Protein AF-A0A3M1JZE4-F1 (afdb_monomer_lite)

pLDDT: mean 83.26, std 14.65, range [43.62, 94.88]

Radius of gyration: 13.48 Å; chains: 1; bounding box: 38×19×32 Å

Structure (mmCIF, N/CA/C/O backbone):
data_AF-A0A3M1JZE4-F1
#
_entry.id   AF-A0A3M1JZE4-F1
#
loop_
_atom_site.group_PDB
_atom_site.id
_atom_site.type_symbol
_atom_site.label_atom_id
_atom_site.label_alt_id
_atom_site.label_comp_id
_atom_site.label_asym_id
_atom_site.label_entity_id
_atom_site.label_seq_id
_atom_site.pdbx_PDB_ins_code
_atom_site.Cartn_x
_atom_site.Cartn_y
_atom_site.Cartn_z
_atom_site.occupancy
_atom_site.B_iso_or_equiv
_atom_site.auth_seq_id
_atom_site.auth_comp_id
_atom_site.auth_asym_id
_atom_site.auth_atom_id
_atom_site.pdbx_PDB_model_num
ATOM 1 N N . MET A 1 1 ? 7.862 -3.442 2.675 1.00 91.25 1 MET A N 1
ATOM 2 C CA . MET A 1 1 ? 7.492 -4.191 1.439 1.00 91.25 1 MET A CA 1
ATOM 3 C C . MET A 1 1 ? 8.617 -4.082 0.415 1.00 91.25 1 MET A C 1
ATOM 5 O O . MET A 1 1 ? 9.211 -3.019 0.328 1.00 91.25 1 MET A O 1
ATOM 9 N N . ARG A 1 2 ? 8.920 -5.145 -0.346 1.00 92.69 2 ARG A N 1
ATOM 10 C CA . ARG A 1 2 ? 9.898 -5.133 -1.454 1.00 92.69 2 ARG A CA 1
ATOM 11 C C . ARG A 1 2 ? 9.180 -5.250 -2.794 1.00 92.69 2 ARG A C 1
ATOM 13 O O . ARG A 1 2 ? 8.277 -6.072 -2.929 1.00 92.69 2 ARG A O 1
ATOM 20 N N . ALA A 1 3 ? 9.601 -4.459 -3.769 1.00 93.62 3 ALA A N 1
ATOM 21 C CA . ALA A 1 3 ? 8.977 -4.371 -5.080 1.00 93.62 3 ALA A CA 1
ATOM 22 C C . ALA A 1 3 ? 10.003 -4.030 -6.175 1.00 93.62 3 ALA A C 1
ATOM 24 O O . ALA A 1 3 ? 11.142 -3.656 -5.881 1.00 93.62 3 ALA A O 1
ATOM 25 N N . ALA A 1 4 ? 9.603 -4.144 -7.437 1.00 92.75 4 ALA A N 1
ATOM 26 C CA . ALA A 1 4 ? 10.370 -3.674 -8.581 1.00 92.75 4 ALA A CA 1
ATOM 27 C C . ALA A 1 4 ? 10.526 -2.144 -8.527 1.00 92.75 4 ALA A C 1
ATOM 29 O O . ALA A 1 4 ? 9.569 -1.428 -8.211 1.00 92.75 4 ALA A O 1
ATOM 30 N N . ALA A 1 5 ? 11.710 -1.625 -8.872 1.00 91.50 5 ALA A N 1
ATOM 31 C CA . ALA A 1 5 ? 11.939 -0.183 -9.018 1.00 91.50 5 ALA A CA 1
ATOM 32 C C . ALA A 1 5 ? 11.412 0.356 -10.358 1.00 91.50 5 ALA A C 1
ATOM 34 O O . ALA A 1 5 ? 12.117 1.052 -11.089 1.00 91.50 5 ALA A O 1
ATOM 35 N N . ASP A 1 6 ? 10.162 0.012 -10.655 1.00 91.12 6 ASP A N 1
ATOM 36 C CA . ASP A 1 6 ? 9.382 0.551 -11.756 1.00 91.12 6 ASP A CA 1
ATOM 37 C C . ASP A 1 6 ? 8.727 1.884 -11.326 1.00 91.12 6 ASP A C 1
ATOM 39 O O . ASP A 1 6 ? 8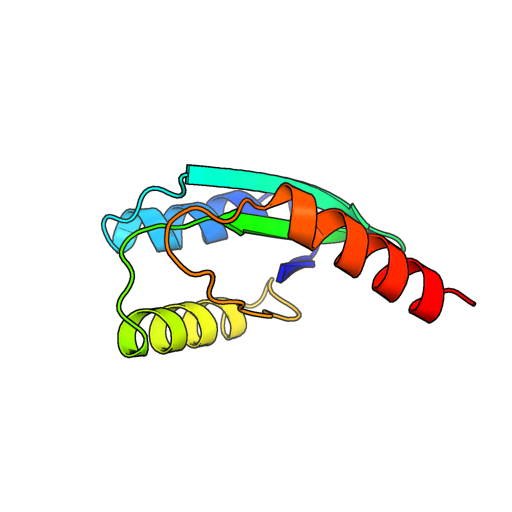.248 1.989 -10.188 1.00 91.12 6 ASP A O 1
ATOM 43 N N . PRO A 1 7 ? 8.692 2.913 -12.194 1.00 87.06 7 PRO A N 1
ATOM 44 C CA . PRO A 1 7 ? 8.086 4.207 -11.876 1.00 87.06 7 PRO A CA 1
ATOM 45 C C . PRO A 1 7 ? 6.618 4.131 -11.426 1.00 87.06 7 PRO A C 1
ATOM 47 O O . PRO A 1 7 ? 6.175 4.978 -10.653 1.00 87.06 7 PRO A O 1
ATOM 50 N N . ALA A 1 8 ? 5.860 3.123 -11.870 1.00 91.50 8 ALA A N 1
ATOM 51 C CA . ALA A 1 8 ? 4.449 2.953 -11.536 1.00 91.50 8 ALA A CA 1
ATOM 52 C C . ALA A 1 8 ? 4.211 2.175 -10.231 1.00 91.50 8 ALA A C 1
ATOM 54 O O . ALA A 1 8 ? 3.084 2.175 -9.727 1.00 91.50 8 ALA A O 1
ATOM 55 N N . THR A 1 9 ? 5.232 1.518 -9.664 1.00 93.06 9 THR A N 1
ATOM 56 C CA . THR A 1 9 ? 5.084 0.673 -8.466 1.00 93.06 9 THR A CA 1
ATOM 57 C C . THR A 1 9 ? 4.452 1.438 -7.307 1.00 93.06 9 THR A C 1
ATOM 59 O O . THR A 1 9 ? 3.466 0.981 -6.731 1.00 93.06 9 THR A O 1
ATOM 62 N N . LEU A 1 10 ? 5.008 2.602 -6.956 1.00 92.75 10 LEU A N 1
ATOM 63 C CA . LEU A 1 10 ? 4.546 3.355 -5.790 1.00 92.75 10 LEU A CA 1
ATOM 64 C C . LEU A 1 10 ? 3.108 3.852 -5.981 1.00 92.75 10 LEU A C 1
ATOM 66 O O . LEU A 1 10 ? 2.288 3.701 -5.078 1.00 92.75 10 LEU A O 1
ATOM 70 N N . SER A 1 11 ? 2.789 4.373 -7.166 1.00 93.19 11 SER A N 1
ATOM 71 C CA . SER A 1 11 ? 1.447 4.860 -7.493 1.00 93.19 11 SER A CA 1
ATOM 72 C C . SER A 1 11 ? 0.402 3.750 -7.389 1.00 93.19 11 SER A C 1
ATOM 74 O O . SER A 1 11 ? -0.615 3.947 -6.734 1.00 93.19 11 SER A O 1
ATOM 76 N N . ARG A 1 12 ? 0.681 2.557 -7.934 1.00 93.50 12 ARG A N 1
ATOM 77 C CA . ARG A 1 12 ? -0.226 1.395 -7.852 1.00 93.50 12 ARG A CA 1
ATOM 78 C C . ARG A 1 12 ? -0.467 0.930 -6.420 1.00 93.50 12 ARG A C 1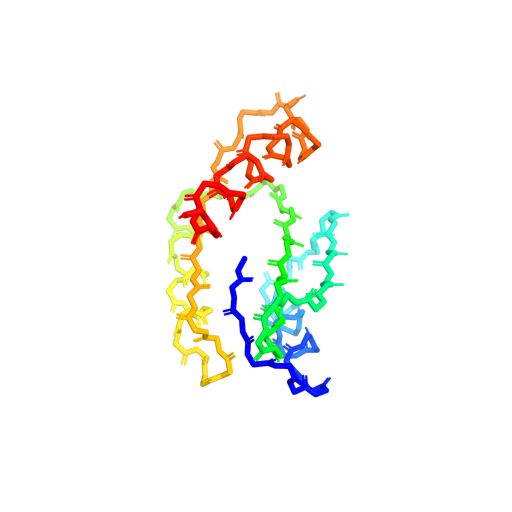
ATOM 80 O O . ARG A 1 12 ? -1.576 0.542 -6.061 1.00 93.50 12 ARG A O 1
ATOM 87 N N . VAL A 1 13 ? 0.574 0.965 -5.592 1.00 93.75 13 VAL A N 1
ATOM 88 C CA . VAL A 1 13 ? 0.454 0.628 -4.172 1.00 93.75 13 VAL A CA 1
ATOM 89 C C . VAL A 1 13 ? -0.442 1.642 -3.466 1.00 93.75 13 VAL A C 1
ATOM 91 O O . VAL A 1 13 ? -1.353 1.235 -2.755 1.00 93.75 13 VAL A O 1
ATOM 94 N N . ILE A 1 14 ? -0.219 2.943 -3.671 1.00 93.75 14 ILE A N 1
ATOM 95 C CA . ILE A 1 14 ? -1.017 4.005 -3.038 1.00 93.75 14 ILE A CA 1
ATOM 96 C C . ILE A 1 14 ? -2.476 3.951 -3.508 1.00 93.75 14 ILE A C 1
ATOM 98 O O . ILE A 1 14 ? -3.384 4.022 -2.682 1.00 93.75 14 ILE A O 1
ATOM 102 N N . GLU A 1 15 ? -2.705 3.762 -4.808 1.00 93.69 15 GLU A N 1
ATOM 103 C CA . GLU A 1 15 ? -4.037 3.609 -5.401 1.00 93.69 15 GLU A CA 1
ATOM 104 C C . GLU A 1 15 ? -4.826 2.480 -4.730 1.00 93.69 15 GLU A C 1
ATOM 106 O O . GLU A 1 15 ? -6.009 2.632 -4.434 1.00 93.69 15 GLU A O 1
ATOM 111 N N . HIS A 1 16 ? -4.164 1.372 -4.393 1.00 93.44 16 HIS A N 1
ATOM 112 C CA . HIS A 1 16 ? -4.809 0.275 -3.684 1.00 93.44 16 HIS A CA 1
ATOM 113 C C . HIS A 1 16 ? -5.370 0.683 -2.316 1.00 93.44 16 HIS A C 1
ATOM 115 O O . HIS A 1 16 ? -6.472 0.267 -1.961 1.00 93.44 16 HIS A O 1
ATOM 121 N N . PHE A 1 17 ? -4.645 1.505 -1.554 1.00 93.56 17 PHE A N 1
ATOM 122 C CA . PHE A 1 17 ? -5.146 2.031 -0.282 1.00 93.56 17 PHE A CA 1
ATOM 123 C C . PHE A 1 17 ? -6.263 3.054 -0.503 1.00 93.56 17 PHE A C 1
ATOM 125 O O . PHE A 1 17 ? -7.276 3.005 0.198 1.00 93.56 17 PHE A O 1
ATOM 132 N N . ALA A 1 18 ? -6.135 3.905 -1.524 1.00 92.38 18 ALA A N 1
ATOM 133 C CA . ALA A 1 18 ? -7.164 4.875 -1.887 1.00 92.38 18 ALA A CA 1
ATOM 134 C C . ALA A 1 18 ? -8.502 4.195 -2.235 1.00 92.38 18 ALA A C 1
ATOM 136 O O . ALA A 1 18 ? -9.538 4.582 -1.701 1.00 92.38 18 ALA A O 1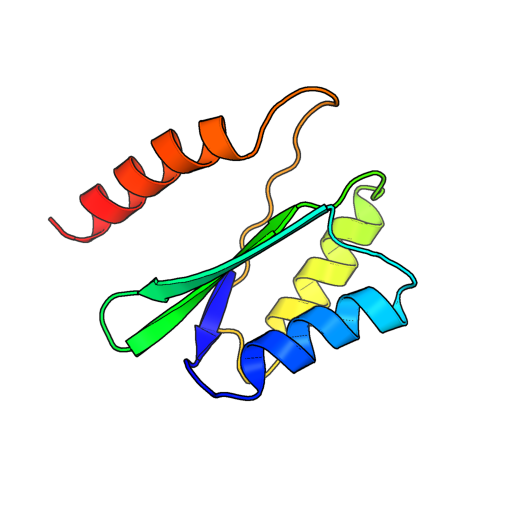
ATOM 137 N N . LEU A 1 19 ? -8.482 3.117 -3.029 1.00 93.00 19 LEU A N 1
ATOM 138 C CA . LEU A 1 19 ? -9.673 2.322 -3.375 1.00 93.00 19 LEU A CA 1
ATOM 139 C C . LEU A 1 19 ? -10.359 1.683 -2.159 1.00 93.00 19 LEU A C 1
ATOM 141 O O . LEU A 1 19 ? -11.533 1.321 -2.218 1.00 93.00 19 LEU A O 1
ATOM 145 N N . LEU A 1 20 ? -9.635 1.525 -1.053 1.00 91.69 20 LEU A N 1
ATOM 146 C CA . LEU A 1 20 ? -10.160 0.992 0.200 1.00 91.69 20 LEU A CA 1
ATOM 147 C C . LEU A 1 20 ? -10.598 2.091 1.179 1.00 91.69 20 LEU A C 1
ATOM 149 O O . LEU A 1 20 ? -10.967 1.764 2.312 1.00 91.69 20 LEU A O 1
ATOM 153 N N . ASN A 1 21 ? -10.573 3.359 0.749 1.00 92.81 21 ASN A N 1
ATOM 154 C CA . ASN A 1 21 ? -10.781 4.552 1.572 1.00 92.81 21 ASN A CA 1
ATOM 155 C C . ASN A 1 21 ? -9.832 4.606 2.777 1.00 92.81 21 ASN A C 1
ATOM 157 O O . ASN A 1 21 ? -10.221 4.973 3.885 1.00 92.81 21 ASN A O 1
ATOM 161 N N . ILE A 1 22 ? -8.582 4.192 2.568 1.00 93.25 22 ILE A N 1
ATOM 162 C CA . ILE A 1 22 ? -7.532 4.204 3.580 1.00 93.25 22 ILE A CA 1
ATOM 163 C C . ILE A 1 22 ? -6.475 5.215 3.154 1.00 93.25 22 ILE A C 1
ATOM 165 O O . ILE A 1 22 ? -5.895 5.103 2.076 1.00 93.25 22 ILE A O 1
ATOM 169 N N . VAL A 1 23 ? -6.178 6.166 4.036 1.00 91.50 23 VAL A N 1
ATOM 170 C CA . VAL A 1 23 ? -5.057 7.093 3.867 1.00 91.50 23 VAL A CA 1
ATOM 171 C C . VAL A 1 23 ? -3.920 6.627 4.777 1.00 91.50 23 VAL A C 1
ATOM 173 O O . VAL A 1 23 ? -4.099 6.603 5.997 1.00 91.50 23 VAL A O 1
ATOM 176 N N . PRO A 1 24 ? -2.765 6.217 4.225 1.00 92.38 24 PRO A N 1
ATOM 177 C CA . PRO A 1 24 ? -1.598 5.913 5.041 1.00 92.38 24 PRO A CA 1
ATOM 178 C C . PRO A 1 24 ? -1.132 7.153 5.812 1.00 92.38 24 PRO A C 1
ATOM 180 O O . PRO A 1 24 ? -1.056 8.241 5.249 1.00 92.38 24 PRO A O 1
ATOM 183 N N . GLU A 1 25 ? -0.765 6.983 7.082 1.00 91.56 25 GLU A N 1
ATOM 184 C CA . GLU A 1 25 ? -0.168 8.054 7.891 1.00 91.56 25 GLU A CA 1
ATOM 185 C C . GLU A 1 25 ? 1.216 8.426 7.359 1.00 91.56 25 GLU A C 1
ATOM 187 O O . GLU A 1 25 ? 1.608 9.590 7.346 1.00 91.56 25 GLU A O 1
ATOM 192 N N . THR A 1 26 ? 1.973 7.419 6.917 1.00 91.06 26 THR A N 1
ATOM 193 C CA . THR A 1 26 ? 3.286 7.621 6.311 1.00 91.06 26 THR A CA 1
ATOM 194 C C . THR A 1 26 ? 3.478 6.682 5.134 1.00 91.06 26 THR A C 1
ATOM 196 O O . THR A 1 26 ? 3.047 5.526 5.155 1.00 91.06 26 THR A O 1
ATOM 199 N N . VAL A 1 27 ? 4.166 7.195 4.117 1.00 92.94 27 VAL A N 1
ATOM 200 C CA . VAL A 1 27 ? 4.654 6.431 2.973 1.00 92.94 27 VAL A CA 1
ATOM 201 C C . VAL A 1 27 ? 6.115 6.804 2.784 1.00 92.94 27 VAL A C 1
ATOM 203 O O . VAL A 1 27 ? 6.438 7.975 2.592 1.00 92.94 27 VAL A O 1
ATOM 206 N N . LYS A 1 28 ? 7.016 5.825 2.843 1.00 91.75 28 LYS A N 1
ATOM 207 C CA . LYS A 1 28 ? 8.433 6.026 2.529 1.00 91.75 28 LYS A CA 1
ATOM 208 C C . LYS A 1 28 ? 8.851 5.003 1.493 1.00 91.75 28 LYS A C 1
ATOM 210 O O . LYS A 1 28 ? 8.678 3.809 1.696 1.00 91.75 28 LYS A O 1
ATOM 215 N N . ALA A 1 29 ? 9.412 5.473 0.388 1.00 91.56 29 ALA A N 1
ATOM 216 C CA . ALA A 1 29 ? 9.937 4.623 -0.668 1.00 91.56 29 ALA A CA 1
ATOM 217 C C . ALA A 1 29 ? 11.417 4.937 -0.866 1.00 91.56 29 ALA A C 1
ATOM 219 O O . ALA A 1 29 ? 11.803 6.100 -0.971 1.00 91.56 29 ALA A O 1
ATOM 220 N N . ARG A 1 30 ? 12.255 3.904 -0.884 1.00 91.25 30 ARG A N 1
ATOM 221 C CA . ARG A 1 30 ? 13.706 4.036 -1.048 1.00 91.25 30 ARG A CA 1
ATOM 222 C C . ARG A 1 30 ? 14.220 2.939 -1.964 1.00 91.25 30 ARG A C 1
ATOM 224 O O . ARG A 1 30 ? 13.721 1.815 -1.935 1.00 91.25 30 ARG A O 1
ATOM 231 N N . ARG A 1 31 ? 15.231 3.258 -2.771 1.00 89.50 31 ARG A N 1
ATOM 232 C CA . ARG A 1 31 ? 15.974 2.231 -3.509 1.00 89.50 31 ARG A CA 1
ATOM 233 C C . ARG A 1 31 ? 16.799 1.411 -2.520 1.00 89.50 31 ARG A C 1
ATOM 235 O O . ARG A 1 31 ? 17.379 1.965 -1.592 1.00 89.50 31 ARG A O 1
ATOM 242 N N . PHE A 1 32 ? 16.838 0.105 -2.735 1.00 84.31 32 PHE A N 1
ATOM 243 C CA . PHE A 1 32 ? 17.625 -0.845 -1.961 1.00 84.31 32 PHE A CA 1
ATOM 244 C C . PHE A 1 32 ? 18.522 -1.649 -2.904 1.00 84.31 32 PHE A C 1
ATOM 246 O O . PHE A 1 32 ? 18.195 -1.805 -4.086 1.00 84.31 32 PHE A O 1
ATOM 253 N N . ASN A 1 33 ? 19.656 -2.126 -2.382 1.00 68.00 33 ASN A N 1
ATOM 254 C CA . ASN A 1 33 ? 20.709 -2.812 -3.136 1.00 68.00 33 ASN A CA 1
ATOM 255 C C . ASN A 1 33 ? 20.155 -3.797 -4.180 1.00 68.00 33 ASN A C 1
ATOM 257 O O . ASN A 1 33 ? 19.224 -4.560 -3.912 1.00 68.00 33 ASN A O 1
ATOM 261 N N . GLY A 1 34 ? 20.728 -3.749 -5.388 1.00 69.56 34 GLY A N 1
ATOM 262 C CA . GLY A 1 34 ? 20.290 -4.556 -6.533 1.00 69.56 34 GLY A CA 1
ATOM 263 C C . GLY A 1 34 ? 19.124 -3.964 -7.333 1.00 69.56 34 GLY A C 1
ATOM 264 O O . GLY A 1 34 ? 18.520 -4.666 -8.136 1.00 69.56 34 GLY A O 1
ATOM 265 N N . GLY A 1 35 ? 18.786 -2.686 -7.126 1.00 81.81 35 GLY A N 1
ATOM 266 C CA . GLY A 1 35 ? 17.785 -1.986 -7.939 1.00 81.81 35 GLY A CA 1
ATOM 267 C C . GLY A 1 35 ? 16.335 -2.290 -7.561 1.00 81.81 35 GLY A C 1
ATOM 268 O O . GLY A 1 35 ? 15.435 -1.967 -8.327 1.00 81.81 35 GLY A O 1
ATOM 269 N N . ALA A 1 36 ? 16.089 -2.876 -6.388 1.00 87.31 36 ALA A N 1
ATOM 270 C CA . ALA A 1 36 ? 14.742 -3.061 -5.858 1.00 87.31 36 ALA A CA 1
ATOM 271 C C . ALA A 1 36 ? 14.251 -1.797 -5.132 1.00 87.31 36 ALA A C 1
ATOM 273 O O . ALA A 1 36 ? 15.039 -0.975 -4.660 1.00 87.31 36 ALA A O 1
ATOM 274 N N . LEU A 1 37 ? 12.934 -1.657 -5.007 1.00 91.69 37 LEU A N 1
ATOM 275 C CA . LEU A 1 37 ? 12.295 -0.619 -4.211 1.00 91.69 37 LEU A CA 1
ATOM 276 C C . LEU A 1 37 ? 11.822 -1.214 -2.883 1.00 91.69 37 LEU A C 1
ATOM 278 O O . LEU A 1 37 ? 11.139 -2.240 -2.855 1.00 91.69 37 LEU A O 1
ATOM 282 N N . VAL A 1 38 ? 12.173 -0.562 -1.780 1.00 93.06 38 VAL A N 1
ATOM 283 C CA . VAL A 1 38 ? 11.609 -0.840 -0.460 1.00 93.06 38 VAL A CA 1
ATOM 284 C C . VAL A 1 38 ? 10.594 0.247 -0.150 1.00 93.06 38 VAL A C 1
ATOM 286 O O . VAL A 1 38 ? 10.912 1.435 -0.200 1.00 93.06 38 VAL A O 1
ATOM 289 N N . ILE A 1 39 ? 9.365 -0.175 0.133 1.00 93.44 39 ILE A N 1
ATOM 290 C CA . ILE A 1 39 ? 8.248 0.696 0.486 1.00 93.44 39 ILE A CA 1
ATOM 291 C C . ILE A 1 39 ? 7.803 0.358 1.906 1.00 93.44 39 ILE A C 1
ATOM 293 O O . ILE A 1 39 ? 7.397 -0.777 2.178 1.00 93.44 39 ILE A O 1
ATOM 297 N N . ASP A 1 40 ? 7.845 1.354 2.781 1.00 93.31 40 ASP A N 1
ATOM 298 C CA . ASP A 1 40 ? 7.367 1.302 4.157 1.00 93.31 40 ASP A CA 1
ATOM 299 C C . ASP A 1 40 ? 6.099 2.156 4.275 1.00 93.31 40 ASP A C 1
ATOM 301 O O . ASP A 1 40 ? 6.059 3.302 3.818 1.00 93.31 40 ASP A O 1
ATOM 305 N N . LEU A 1 41 ? 5.053 1.577 4.862 1.00 92.44 41 LEU A N 1
ATOM 306 C CA . LEU A 1 41 ? 3.720 2.166 4.968 1.00 92.44 41 LEU A CA 1
ATOM 307 C C . LEU A 1 41 ? 3.211 2.007 6.398 1.00 92.44 41 LEU A C 1
ATOM 309 O O . LEU A 1 41 ? 3.244 0.901 6.936 1.00 92.44 41 LEU A O 1
ATOM 313 N N . LYS A 1 42 ? 2.702 3.093 6.983 1.00 91.38 42 LYS A N 1
ATOM 314 C CA . LYS A 1 42 ? 2.007 3.074 8.279 1.00 91.38 42 LYS A CA 1
ATOM 315 C C . LYS A 1 42 ? 0.537 3.376 8.060 1.00 91.38 42 LYS A C 1
ATOM 317 O O . LYS A 1 42 ? 0.205 4.374 7.426 1.00 91.38 42 LYS A O 1
ATOM 322 N N . VAL A 1 43 ? -0.333 2.533 8.598 1.00 90.88 43 VAL A N 1
ATOM 323 C CA . VAL A 1 43 ? -1.783 2.721 8.543 1.00 90.88 43 VAL A CA 1
ATOM 324 C C . VAL A 1 43 ? -2.350 2.492 9.936 1.00 90.88 43 VAL A C 1
ATOM 326 O O . VAL A 1 43 ? -1.949 1.551 10.619 1.00 90.88 43 VAL A O 1
ATOM 329 N N . LYS A 1 44 ? -3.294 3.336 10.350 1.00 89.56 44 LYS A N 1
ATOM 330 C CA . LYS A 1 44 ? -3.976 3.245 11.642 1.00 89.56 44 LYS A CA 1
ATOM 331 C C . LYS A 1 44 ? -5.403 2.726 11.477 1.00 89.56 44 LYS A C 1
ATOM 333 O O . LYS A 1 44 ? -6.035 2.940 10.448 1.00 89.56 44 LYS A O 1
ATOM 338 N N . GLY A 1 45 ? -5.918 2.067 12.516 1.00 86.50 45 GLY A N 1
ATOM 339 C CA . GLY A 1 45 ? -7.337 1.709 12.605 1.00 86.50 45 GLY A CA 1
ATOM 340 C C . GLY A 1 45 ? -7.763 0.555 11.696 1.00 86.50 45 GLY A C 1
ATOM 341 O O . GLY A 1 45 ? -8.934 0.462 11.337 1.00 86.50 45 GLY A O 1
ATOM 342 N N . LEU A 1 46 ? -6.832 -0.321 11.312 1.00 87.69 46 LEU A N 1
ATOM 343 C CA . LEU A 1 46 ? -7.158 -1.546 10.588 1.00 87.69 46 LEU A CA 1
ATOM 344 C C . LEU A 1 46 ? -7.437 -2.696 11.556 1.00 87.69 46 LEU A C 1
ATOM 346 O O . LEU A 1 46 ? -6.627 -2.986 12.433 1.00 87.69 46 LEU A O 1
ATOM 350 N N . ALA A 1 47 ? -8.567 -3.372 11.354 1.00 87.94 47 ALA A N 1
ATOM 351 C CA . ALA A 1 47 ? -8.852 -4.653 11.989 1.00 87.94 47 ALA A CA 1
ATOM 352 C C . ALA A 1 47 ? -7.948 -5.757 11.408 1.00 87.94 47 ALA A C 1
ATOM 354 O O . ALA A 1 47 ? -7.559 -5.687 10.240 1.00 87.94 47 ALA A O 1
ATOM 355 N N . GLY A 1 48 ? -7.601 -6.762 12.218 1.00 85.31 48 GLY A N 1
ATOM 356 C CA . GLY A 1 48 ? -6.612 -7.788 11.852 1.00 85.31 48 GLY A CA 1
ATOM 357 C C . GLY A 1 48 ? -6.956 -8.568 10.578 1.00 85.31 48 GLY A C 1
ATOM 358 O O . GLY A 1 48 ? -6.106 -8.748 9.710 1.00 85.31 48 GLY A O 1
ATOM 359 N N . ASP A 1 49 ? -8.223 -8.932 10.398 1.00 89.12 49 ASP A N 1
ATOM 360 C CA . ASP A 1 49 ? -8.733 -9.571 9.180 1.00 89.12 49 ASP A CA 1
ATOM 361 C C . ASP A 1 49 ? -8.499 -8.711 7.925 1.00 89.12 49 ASP A C 1
ATOM 363 O O . ASP A 1 49 ? -8.081 -9.198 6.867 1.00 89.12 49 ASP A O 1
ATOM 367 N N . ARG A 1 50 ? -8.711 -7.399 8.051 1.00 90.81 50 ARG A N 1
ATOM 368 C CA . ARG A 1 50 ? -8.521 -6.427 6.977 1.00 90.81 50 ARG A CA 1
ATOM 369 C C . ARG A 1 50 ? -7.046 -6.252 6.633 1.00 90.81 50 ARG A C 1
ATOM 371 O O . ARG A 1 50 ? -6.721 -6.123 5.452 1.00 90.81 50 ARG A O 1
ATOM 378 N N . ILE A 1 51 ? -6.160 -6.306 7.628 1.00 92.31 51 ILE A N 1
ATOM 379 C CA . ILE A 1 51 ? -4.704 -6.298 7.430 1.00 92.31 51 ILE A CA 1
ATOM 380 C C . ILE A 1 51 ? -4.287 -7.484 6.551 1.00 92.31 51 ILE A C 1
ATOM 382 O O . ILE A 1 51 ? -3.599 -7.295 5.545 1.00 92.31 51 ILE A O 1
ATOM 386 N N . ASP A 1 52 ? -4.765 -8.688 6.866 1.00 91.31 52 ASP A N 1
ATOM 387 C CA . ASP A 1 52 ? -4.424 -9.900 6.116 1.00 91.31 52 ASP A CA 1
ATOM 388 C C . ASP A 1 52 ? -4.947 -9.879 4.679 1.00 91.31 52 ASP A C 1
ATOM 390 O O . ASP A 1 52 ? -4.286 -10.364 3.754 1.00 91.31 52 ASP A O 1
ATOM 394 N N . ILE A 1 53 ? -6.145 -9.331 4.462 1.00 92.62 53 ILE A N 1
ATOM 395 C CA . ILE A 1 53 ? -6.715 -9.166 3.119 1.00 92.62 53 ILE A CA 1
ATOM 396 C C . ILE A 1 53 ? -5.857 -8.201 2.297 1.00 92.62 53 ILE A C 1
ATOM 398 O O . ILE A 1 53 ? -5.477 -8.533 1.173 1.00 92.62 53 ILE A O 1
ATOM 402 N N . ILE A 1 54 ? -5.513 -7.037 2.852 1.00 93.00 54 ILE A N 1
ATOM 403 C CA . ILE A 1 54 ? -4.684 -6.035 2.168 1.00 93.00 54 ILE A CA 1
ATOM 404 C C . ILE A 1 54 ? -3.309 -6.620 1.846 1.00 93.00 54 ILE A C 1
ATOM 406 O O . ILE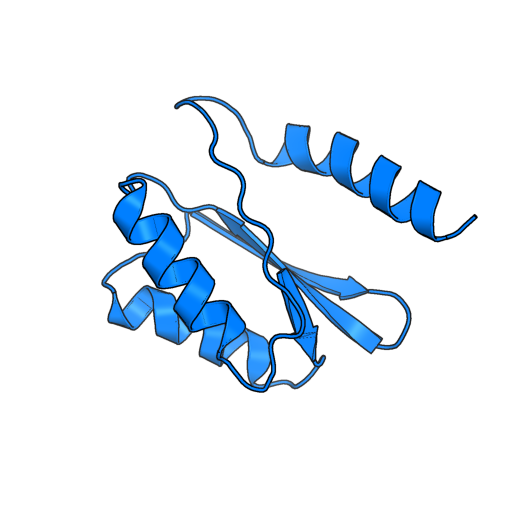 A 1 54 ? -2.856 -6.547 0.707 1.00 93.00 54 ILE A O 1
ATOM 410 N N . ALA A 1 55 ? -2.666 -7.274 2.813 1.00 93.62 55 ALA A N 1
ATOM 411 C CA . ALA A 1 55 ? -1.352 -7.869 2.616 1.00 93.62 55 ALA A CA 1
ATOM 412 C C . ALA A 1 55 ? -1.362 -8.955 1.532 1.00 93.62 55 ALA A C 1
ATOM 414 O O . ALA A 1 55 ? -0.446 -9.014 0.713 1.00 93.62 55 ALA A O 1
ATOM 415 N N . ARG A 1 56 ? -2.404 -9.797 1.479 1.00 94.31 56 ARG A N 1
ATOM 416 C CA . ARG A 1 56 ? -2.584 -10.779 0.397 1.00 94.31 56 ARG A CA 1
ATOM 417 C C . ARG A 1 56 ? -2.751 -10.110 -0.965 1.00 94.31 56 ARG A C 1
ATOM 419 O O . ARG A 1 56 ? -2.089 -10.525 -1.911 1.00 94.31 56 ARG A O 1
ATOM 426 N N . LYS A 1 57 ? -3.570 -9.059 -1.064 1.00 94.12 57 LYS A N 1
ATOM 427 C CA . LYS A 1 57 ? -3.761 -8.319 -2.322 1.00 94.12 57 LYS A CA 1
ATOM 428 C C . LYS A 1 57 ? -2.479 -7.635 -2.794 1.00 94.12 57 LYS A C 1
ATOM 430 O O . LYS A 1 57 ? -2.162 -7.714 -3.974 1.00 94.12 57 LYS A O 1
ATOM 435 N N . LEU A 1 58 ? -1.712 -7.037 -1.882 1.00 94.62 58 LEU A N 1
ATOM 436 C CA . LEU A 1 58 ? -0.411 -6.446 -2.202 1.00 94.62 58 LEU A CA 1
ATOM 437 C C . LEU A 1 58 ? 0.583 -7.502 -2.702 1.00 94.62 58 LEU A C 1
ATOM 439 O O . LEU A 1 58 ? 1.247 -7.270 -3.704 1.00 94.62 58 LEU A O 1
ATOM 443 N N . ARG A 1 59 ? 0.654 -8.681 -2.064 1.00 94.88 59 ARG A N 1
ATOM 444 C CA . ARG A 1 59 ? 1.516 -9.793 -2.522 1.00 94.88 59 ARG A CA 1
ATOM 445 C C . ARG A 1 59 ? 1.137 -10.321 -3.907 1.00 94.88 59 ARG A C 1
ATOM 447 O O . ARG A 1 59 ? 1.994 -10.867 -4.585 1.00 94.88 59 ARG A O 1
ATOM 454 N N . ALA A 1 60 ? -0.121 -10.174 -4.313 1.00 94.44 60 ALA A N 1
ATOM 455 C CA . ALA A 1 60 ? -0.588 -10.592 -5.631 1.00 94.44 60 ALA A CA 1
ATOM 456 C C . ALA A 1 60 ? -0.265 -9.576 -6.745 1.00 94.44 60 ALA A C 1
ATOM 458 O O . ALA A 1 60 ? -0.457 -9.879 -7.922 1.00 94.44 60 ALA A O 1
ATOM 459 N N . MET A 1 61 ? 0.207 -8.369 -6.413 1.00 94.12 61 MET A N 1
ATOM 460 C CA . MET A 1 61 ? 0.611 -7.391 -7.422 1.00 94.12 61 MET A CA 1
ATOM 461 C C . MET A 1 61 ? 1.906 -7.835 -8.101 1.00 94.12 61 MET A C 1
ATOM 463 O O . MET A 1 61 ? 2.904 -8.078 -7.433 1.00 94.12 61 MET A O 1
ATOM 467 N N . VAL A 1 62 ? 1.921 -7.837 -9.435 1.00 92.69 62 VAL A N 1
ATOM 468 C CA . VAL A 1 62 ? 3.062 -8.304 -10.251 1.00 92.69 62 VAL A CA 1
ATOM 469 C C . VAL A 1 62 ? 4.384 -7.618 -9.884 1.00 92.69 62 VAL A C 1
ATOM 471 O O . VAL A 1 62 ? 5.437 -8.242 -9.910 1.00 92.69 62 VAL A O 1
ATOM 474 N N . LEU A 1 63 ? 4.340 -6.334 -9.522 1.00 91.88 63 LEU A N 1
ATOM 475 C CA . LEU A 1 63 ? 5.535 -5.558 -9.183 1.00 91.88 63 LEU A CA 1
ATOM 476 C C . LEU A 1 63 ? 6.003 -5.767 -7.736 1.00 91.88 63 LEU A C 1
ATOM 478 O O . LEU A 1 63 ? 7.033 -5.220 -7.357 1.00 91.88 63 LEU A O 1
ATOM 482 N N . VAL A 1 64 ? 5.269 -6.507 -6.904 1.00 93.50 64 VAL A N 1
ATOM 483 C CA . VAL A 1 64 ? 5.588 -6.714 -5.489 1.00 93.50 64 VAL A CA 1
ATOM 484 C C . VAL A 1 64 ? 6.260 -8.070 -5.313 1.00 93.50 64 VAL A C 1
ATOM 486 O O . VAL A 1 64 ? 5.689 -9.112 -5.602 1.00 93.50 64 VAL A O 1
ATOM 489 N N . HIS A 1 65 ? 7.483 -8.060 -4.788 1.00 92.50 65 HIS A N 1
ATOM 490 C CA . HIS A 1 65 ? 8.270 -9.274 -4.556 1.00 92.50 65 HIS A CA 1
ATOM 491 C C . HIS A 1 65 ? 8.024 -9.866 -3.164 1.00 92.50 65 HIS A C 1
ATOM 493 O O . HIS A 1 65 ? 8.253 -11.049 -2.936 1.00 92.50 65 HIS A O 1
ATOM 499 N N . GLY A 1 66 ? 7.591 -9.046 -2.201 1.00 91.81 66 GLY A N 1
ATOM 500 C CA . GLY A 1 66 ? 7.308 -9.525 -0.854 1.00 91.81 66 GLY A CA 1
ATOM 501 C C . GLY A 1 66 ? 6.730 -8.463 0.071 1.00 91.81 66 GLY A C 1
ATOM 502 O O . GLY A 1 66 ? 7.118 -7.292 0.043 1.00 91.81 66 GLY A O 1
ATOM 503 N N . VAL A 1 67 ? 5.824 -8.894 0.947 1.00 94.81 67 VAL A N 1
ATOM 504 C CA . VAL A 1 67 ? 5.163 -8.045 1.946 1.00 94.81 67 VAL A CA 1
ATOM 505 C C . VAL A 1 67 ? 5.336 -8.676 3.321 1.00 94.81 67 VAL A C 1
ATOM 507 O O . VAL A 1 67 ? 4.929 -9.821 3.534 1.00 94.81 67 VAL A O 1
ATOM 510 N N . ALA A 1 68 ? 5.909 -7.907 4.241 1.00 93.06 68 ALA A N 1
ATOM 511 C CA . ALA A 1 68 ? 5.908 -8.179 5.672 1.00 93.06 68 ALA A CA 1
ATOM 512 C C . ALA A 1 68 ? 4.948 -7.189 6.337 1.00 93.06 68 ALA A C 1
ATOM 514 O O . ALA A 1 68 ? 4.818 -6.054 5.871 1.00 93.06 68 ALA A O 1
ATOM 515 N N . VAL A 1 69 ? 4.259 -7.650 7.373 1.00 91.56 69 VAL A N 1
ATOM 516 C CA . VAL A 1 69 ? 3.257 -6.887 8.111 1.00 91.56 69 VAL A CA 1
ATOM 517 C C . VAL A 1 69 ? 3.605 -6.983 9.577 1.00 91.56 69 VAL A C 1
ATOM 519 O O . VAL A 1 69 ? 3.872 -8.075 10.071 1.00 91.56 69 VAL A O 1
ATOM 522 N N . GLU A 1 70 ? 3.548 -5.848 10.255 1.00 87.31 70 GLU A N 1
ATOM 523 C CA . GLU A 1 70 ? 3.742 -5.760 11.691 1.00 87.31 70 GLU A CA 1
ATOM 524 C C . GLU A 1 70 ? 2.631 -4.90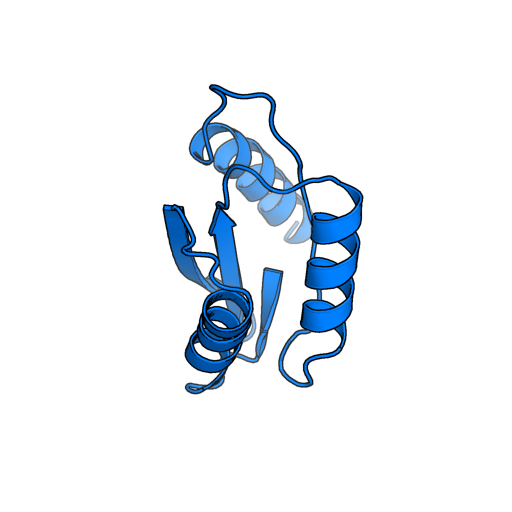2 12.281 1.00 87.31 70 GLU A C 1
ATOM 526 O O . GLU A 1 70 ? 2.208 -3.909 11.682 1.00 87.31 70 GLU A O 1
ATOM 531 N N . VAL A 1 71 ? 2.119 -5.333 13.430 1.00 85.69 71 VAL A N 1
ATOM 532 C CA . VAL A 1 71 ? 1.014 -4.676 14.125 1.00 85.69 71 VAL A CA 1
ATOM 533 C C . VAL A 1 71 ? 1.561 -4.090 15.411 1.00 85.69 71 VAL A C 1
ATOM 535 O O . VAL A 1 71 ? 2.126 -4.803 16.236 1.00 85.69 71 VAL A O 1
ATOM 538 N N . PHE A 1 72 ? 1.370 -2.787 15.577 1.00 77.94 72 PHE A N 1
ATOM 539 C CA . PHE A 1 72 ? 1.806 -2.056 16.756 1.00 77.94 72 PHE A CA 1
ATOM 540 C C . PHE A 1 72 ? 0.601 -1.705 17.625 1.00 77.94 72 PHE A C 1
ATOM 542 O O . PHE A 1 72 ? -0.465 -1.349 17.113 1.00 77.94 72 PHE A O 1
ATOM 549 N N . ALA A 1 73 ? 0.775 -1.772 18.946 1.00 74.00 73 ALA A N 1
ATOM 550 C CA . ALA A 1 73 ? -0.189 -1.193 19.871 1.00 74.00 73 ALA A CA 1
ATOM 551 C C . ALA A 1 73 ? -0.265 0.331 19.664 1.00 74.00 73 ALA A C 1
ATOM 553 O O . ALA A 1 73 ? 0.696 0.969 19.218 1.00 74.00 73 ALA A O 1
ATOM 554 N N . ALA A 1 74 ? -1.418 0.926 19.974 1.00 65.75 74 ALA A N 1
ATOM 555 C CA . ALA A 1 74 ? -1.607 2.366 19.838 1.00 65.75 74 ALA A CA 1
ATOM 556 C C . ALA A 1 74 ? -0.561 3.126 20.678 1.00 65.75 74 ALA A C 1
ATOM 558 O O . ALA A 1 74 ? -0.518 2.964 21.893 1.00 65.75 74 ALA A O 1
ATOM 559 N N . GLY A 1 75 ? 0.269 3.948 20.023 1.00 63.00 75 GLY A N 1
ATOM 560 C CA . GLY A 1 75 ? 1.297 4.774 20.672 1.00 63.00 75 GLY A CA 1
ATOM 561 C C . GLY A 1 75 ? 2.753 4.418 20.344 1.00 63.00 75 GLY A C 1
ATOM 562 O O . GLY A 1 75 ? 3.624 5.224 20.645 1.00 63.00 75 GLY A O 1
ATOM 563 N N . CYS A 1 76 ? 3.034 3.282 19.694 1.00 58.09 76 CYS A N 1
ATOM 564 C CA . CYS A 1 76 ? 4.387 2.951 19.219 1.00 58.09 76 CYS A CA 1
ATOM 565 C C . CYS A 1 76 ? 4.684 3.586 17.847 1.00 58.09 76 CYS A C 1
ATOM 567 O O . CYS A 1 76 ? 3.792 3.682 16.989 1.00 58.09 76 CYS A O 1
ATOM 569 N N . ASP A 1 77 ? 5.932 4.015 17.624 1.00 61.78 77 ASP A N 1
ATOM 570 C CA . ASP A 1 77 ? 6.323 4.693 16.386 1.00 61.78 77 ASP A CA 1
ATOM 571 C C . ASP A 1 77 ? 7.119 3.810 15.414 1.00 61.78 77 ASP A C 1
ATOM 573 O O . ASP A 1 77 ? 7.789 2.849 15.780 1.00 61.78 77 ASP A O 1
ATOM 577 N N . LEU A 1 78 ? 7.035 4.155 14.128 1.00 62.81 78 LEU A N 1
ATOM 578 C CA . LEU A 1 78 ? 7.698 3.461 13.029 1.00 62.81 78 LEU A CA 1
ATOM 579 C C . LEU A 1 78 ? 9.226 3.604 13.085 1.00 62.81 78 LEU A C 1
ATO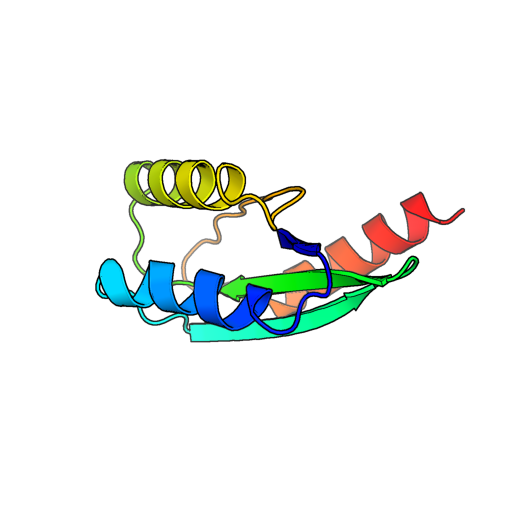M 581 O O . LEU A 1 78 ? 9.934 2.864 12.405 1.00 62.81 78 LEU A O 1
ATOM 585 N N . ASP A 1 79 ? 9.733 4.586 13.828 1.00 66.19 79 ASP A N 1
ATOM 586 C CA . ASP A 1 79 ? 11.165 4.837 13.969 1.00 66.19 79 ASP A CA 1
ATOM 587 C C . ASP A 1 79 ? 11.849 3.773 14.848 1.00 66.19 79 ASP A C 1
ATOM 589 O O . ASP A 1 79 ? 12.950 3.341 14.501 1.00 66.19 79 ASP A O 1
ATOM 593 N N . ASP A 1 80 ? 11.157 3.229 15.858 1.00 63.56 80 ASP A N 1
ATOM 594 C CA . ASP A 1 80 ? 11.640 2.092 16.660 1.00 63.56 80 ASP A CA 1
ATOM 595 C C . ASP A 1 80 ? 11.822 0.837 15.791 1.00 63.56 80 ASP A C 1
ATOM 597 O O . ASP A 1 80 ? 12.828 0.127 15.875 1.00 63.56 80 ASP A O 1
ATOM 601 N N . TYR A 1 81 ? 10.884 0.609 14.865 1.00 60.56 81 TYR A N 1
ATOM 602 C CA . TYR A 1 81 ? 10.973 -0.487 13.903 1.00 60.56 81 TYR A CA 1
ATOM 603 C C . TYR A 1 81 ? 12.174 -0.349 12.961 1.00 60.56 81 TYR A C 1
ATOM 605 O O . TYR A 1 81 ? 12.839 -1.332 12.626 1.00 60.56 81 TYR A O 1
ATOM 613 N N . ARG A 1 82 ? 12.497 0.874 12.528 1.00 64.06 82 ARG A N 1
ATOM 614 C CA . ARG A 1 82 ? 13.625 1.088 11.612 1.00 64.06 82 ARG A CA 1
ATOM 615 C C . ARG A 1 82 ? 14.950 0.665 12.221 1.00 64.06 82 ARG A C 1
ATOM 617 O O . ARG A 1 82 ? 15.753 0.082 11.500 1.00 64.06 82 ARG A O 1
ATOM 624 N N . ALA A 1 83 ? 15.179 0.939 13.504 1.00 61.31 83 ALA A N 1
ATOM 625 C CA . ALA A 1 83 ? 16.413 0.538 14.178 1.00 61.31 83 ALA A CA 1
ATOM 626 C C . ALA A 1 83 ? 16.588 -0.992 14.169 1.00 61.31 83 ALA A C 1
ATOM 628 O O . ALA A 1 83 ? 17.661 -1.503 13.831 1.00 61.31 83 ALA A O 1
ATOM 629 N N . ALA A 1 84 ? 15.507 -1.728 14.444 1.00 59.53 84 ALA A N 1
ATOM 630 C CA . ALA A 1 84 ? 15.497 -3.187 14.374 1.00 59.53 84 ALA A CA 1
ATOM 631 C C . ALA A 1 84 ? 15.707 -3.699 12.939 1.00 59.53 84 ALA A C 1
ATOM 633 O O . ALA A 1 84 ? 16.474 -4.636 12.703 1.00 59.53 84 ALA A O 1
ATOM 634 N N . ARG A 1 85 ? 15.073 -3.054 11.954 1.00 62.59 85 ARG A N 1
ATOM 635 C CA . ARG A 1 85 ? 15.104 -3.502 10.561 1.00 62.59 85 ARG A CA 1
ATOM 636 C C . ARG A 1 85 ? 16.427 -3.195 9.848 1.00 62.59 85 ARG A C 1
ATOM 638 O O . ARG A 1 85 ? 16.906 -4.049 9.113 1.00 62.59 85 ARG A O 1
ATOM 645 N N . VAL A 1 86 ? 17.050 -2.039 10.095 1.00 61.12 86 VAL A N 1
ATOM 646 C CA . VAL A 1 86 ? 18.400 -1.715 9.582 1.00 61.12 86 VAL A CA 1
ATOM 647 C C . VAL A 1 86 ? 19.422 -2.733 10.089 1.00 61.12 86 VAL A C 1
ATOM 649 O O . VAL A 1 86 ? 20.280 -3.169 9.327 1.00 61.12 86 VAL A O 1
ATOM 652 N N . SER A 1 87 ? 19.285 -3.174 11.342 1.00 54.62 87 SER A N 1
ATOM 653 C CA . SER A 1 87 ? 20.151 -4.203 11.931 1.00 54.62 87 SER A CA 1
ATOM 654 C C . SER A 1 87 ? 19.948 -5.578 11.274 1.00 54.62 87 SER A C 1
ATOM 656 O O . SER A 1 87 ? 20.919 -6.271 10.981 1.00 54.62 87 SER A O 1
ATOM 658 N N . ALA A 1 88 ? 18.701 -5.953 10.966 1.00 56.12 88 ALA A N 1
ATOM 659 C CA . ALA A 1 88 ? 18.382 -7.195 10.254 1.00 56.12 88 ALA A CA 1
ATOM 660 C C . ALA A 1 88 ? 18.795 -7.169 8.768 1.00 56.12 88 ALA A C 1
ATOM 662 O O . ALA A 1 88 ? 19.235 -8.180 8.226 1.00 56.12 88 ALA A O 1
ATOM 663 N N . GLU A 1 89 ? 18.677 -6.018 8.100 1.00 55.91 89 GLU A N 1
ATOM 664 C CA . GLU A 1 89 ? 19.134 -5.833 6.717 1.00 55.91 89 GLU A CA 1
ATOM 665 C C . GLU A 1 89 ? 20.667 -5.839 6.624 1.00 55.91 89 GLU A C 1
ATOM 667 O O . GLU A 1 89 ? 21.213 -6.445 5.703 1.00 55.91 89 GLU A O 1
ATOM 672 N N . ALA A 1 90 ? 21.370 -5.251 7.600 1.00 55.88 90 ALA A N 1
ATOM 673 C CA . ALA A 1 90 ? 22.827 -5.333 7.698 1.00 55.88 90 ALA A CA 1
ATOM 674 C C . ALA A 1 90 ? 23.312 -6.780 7.903 1.00 55.88 90 ALA A C 1
ATOM 676 O O . ALA A 1 90 ? 24.271 -7.195 7.258 1.00 55.88 90 ALA A O 1
ATOM 677 N N . ALA A 1 91 ? 22.609 -7.571 8.720 1.00 48.19 91 ALA A N 1
ATOM 678 C CA . ALA A 1 91 ? 22.931 -8.980 8.962 1.00 48.19 91 ALA A CA 1
ATOM 679 C C . ALA A 1 91 ? 22.716 -9.895 7.740 1.00 48.19 91 ALA A C 1
ATOM 681 O O . ALA A 1 91 ? 23.327 -10.952 7.661 1.00 48.19 91 ALA A O 1
ATOM 682 N N . LEU A 1 92 ? 21.875 -9.500 6.777 1.00 44.69 92 LEU A N 1
ATOM 683 C CA . LEU A 1 92 ? 21.665 -10.246 5.527 1.00 44.69 92 LEU A CA 1
ATOM 684 C C . LEU A 1 92 ? 22.702 -9.898 4.438 1.00 44.69 92 LEU A C 1
ATOM 686 O O . LEU A 1 92 ? 22.660 -10.458 3.344 1.00 44.69 92 LEU A O 1
ATOM 690 N N . THR A 1 93 ? 23.588 -8.935 4.712 1.00 47.69 93 THR A N 1
ATOM 691 C CA . THR A 1 93 ? 24.609 -8.433 3.775 1.00 47.69 93 THR A CA 1
ATOM 692 C C . THR A 1 93 ? 26.041 -8.788 4.223 1.00 47.69 93 THR A C 1
ATOM 694 O O . THR A 1 93 ? 26.993 -8.379 3.559 1.00 47.69 93 THR A O 1
ATOM 697 N N . ALA A 1 94 ? 26.190 -9.525 5.332 1.00 43.62 94 ALA A N 1
ATOM 698 C CA . ALA A 1 94 ? 27.447 -10.078 5.851 1.00 43.62 94 ALA A CA 1
ATOM 699 C C . ALA A 1 94 ? 27.541 -11.577 5.534 1.00 43.62 94 ALA A C 1
ATOM 701 O O . ALA A 1 94 ? 28.668 -12.037 5.249 1.00 43.62 94 ALA A O 1
#

Foldseek 3Di:
DKFALDPCLQVVLCVLCVVVVWDWPDWDWDADPPRIIDIDTHGPDDDPVRQVVSLVVQVPDPGHPHDDDDDDDPPDDCVVVVVVVVVVVVVVVD

Sequence (94 aa):
MRAAADPATLSRVIEHFALLNIVPETVKARRFNGGALVIDLKVKGLAGDRIDIIARKLRAMVLVHGVAVEVFAAGCDLDDYRAARVSAEAALTA

Secondary structure (DSSP, 8-state):
-EEE--TTHHHHHHHHHHHTT---SEEEEEEETTTEEEEEEE--S--HHHHHHHHHHHHTSTTEEE-------TT--HHHHHHHHHHHHHHT--